Protein AF-A0A7J7H5X5-F1 (afdb_monomer_lite)

pLDDT: mean 83.33, std 13.17, range [43.38, 97.25]

Radius of gyration: 14.94 Å; chains: 1; bounding box: 34×26×36 Å

Structure (mmCIF, N/CA/C/O backbone):
data_AF-A0A7J7H5X5-F1
#
_entry.id   AF-A0A7J7H5X5-F1
#
loop_
_atom_site.group_PDB
_atom_site.id
_atom_site.type_symbol
_atom_site.label_atom_id
_atom_site.label_alt_id
_atom_site.label_comp_id
_atom_site.label_asym_id
_atom_site.label_entity_id
_atom_site.label_seq_id
_atom_site.pdbx_PDB_ins_code
_atom_site.Cartn_x
_atom_site.Cartn_y
_atom_site.Cartn_z
_atom_site.occupancy
_atom_site.B_iso_or_equiv
_atom_site.auth_seq_id
_atom_site.auth_comp_id
_atom_site.auth_asym_id
_atom_site.auth_atom_id
_atom_site.pdbx_PDB_model_num
ATOM 1 N N . MET A 1 1 ? 18.173 5.433 -1.549 1.00 74.94 1 MET A N 1
ATOM 2 C CA . MET A 1 1 ? 19.221 4.446 -1.903 1.00 74.94 1 MET A CA 1
ATOM 3 C C . MET A 1 1 ? 18.555 3.099 -2.129 1.00 74.94 1 MET A C 1
ATOM 5 O O . MET A 1 1 ? 17.597 2.847 -1.424 1.00 74.94 1 MET A O 1
ATOM 9 N N . ALA A 1 2 ? 18.963 2.286 -3.107 1.00 85.69 2 ALA A N 1
ATOM 10 C CA . ALA A 1 2 ? 18.381 0.953 -3.314 1.00 85.69 2 ALA A CA 1
ATOM 11 C C . ALA A 1 2 ? 18.819 -0.023 -2.208 1.00 85.69 2 ALA A C 1
ATOM 13 O O . ALA A 1 2 ? 19.912 0.126 -1.665 1.00 85.69 2 ALA A O 1
ATOM 14 N N . VAL A 1 3 ? 17.975 -1.006 -1.885 1.00 89.56 3 VAL A N 1
ATOM 15 C CA . VAL A 1 3 ? 18.276 -2.049 -0.878 1.00 89.56 3 VAL A CA 1
ATOM 16 C C . VAL A 1 3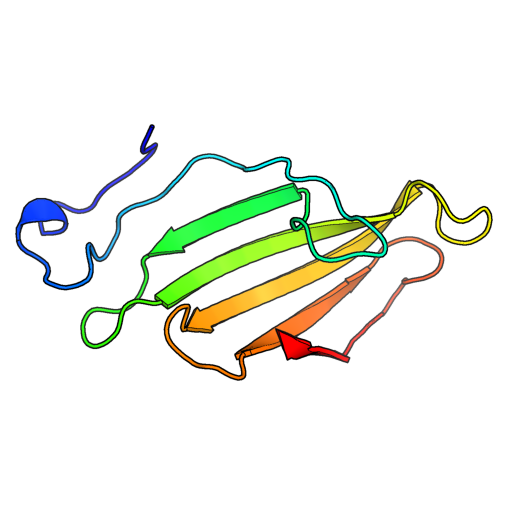 ? 18.459 -3.438 -1.487 1.00 89.56 3 VAL A C 1
ATOM 18 O O . VAL A 1 3 ? 19.043 -4.306 -0.849 1.00 89.56 3 VAL A O 1
ATOM 21 N N . ALA A 1 4 ? 17.987 -3.650 -2.718 1.00 91.44 4 ALA A N 1
ATOM 22 C CA . ALA A 1 4 ? 18.247 -4.852 -3.505 1.00 91.44 4 ALA A CA 1
ATOM 23 C C . ALA A 1 4 ? 18.077 -4.557 -5.003 1.00 91.44 4 ALA A C 1
ATOM 25 O O . ALA A 1 4 ? 17.347 -3.637 -5.381 1.00 91.44 4 ALA A O 1
ATOM 26 N N . GLN A 1 5 ? 18.744 -5.343 -5.847 1.00 93.06 5 GLN A N 1
ATOM 27 C CA . GLN A 1 5 ? 18.633 -5.283 -7.305 1.00 93.06 5 GLN A CA 1
ATOM 28 C C . GLN A 1 5 ? 18.901 -6.662 -7.921 1.00 93.06 5 GLN A C 1
ATOM 30 O O . GLN A 1 5 ? 19.602 -7.481 -7.327 1.00 93.06 5 GLN A O 1
ATOM 35 N N . ALA A 1 6 ? 18.366 -6.910 -9.114 1.00 90.75 6 ALA A N 1
ATOM 36 C CA . ALA A 1 6 ? 18.684 -8.087 -9.915 1.00 90.75 6 ALA A CA 1
ATOM 37 C C . ALA A 1 6 ? 19.923 -7.832 -10.794 1.00 90.75 6 ALA A C 1
ATOM 39 O O . ALA A 1 6 ? 20.224 -6.692 -11.146 1.00 90.75 6 ALA A O 1
ATOM 40 N N . ASN A 1 7 ? 20.601 -8.895 -11.244 1.00 94.31 7 ASN A N 1
ATOM 41 C CA . ASN A 1 7 ? 21.745 -8.766 -12.164 1.00 94.31 7 ASN A CA 1
ATOM 42 C C . ASN A 1 7 ? 21.379 -8.037 -13.467 1.00 94.31 7 ASN A C 1
ATOM 44 O O . ASN A 1 7 ? 22.199 -7.322 -14.033 1.00 94.31 7 ASN A O 1
ATOM 48 N N . SER A 1 8 ? 20.137 -8.190 -13.930 1.00 92.50 8 SER A N 1
ATOM 49 C CA . SER A 1 8 ? 19.631 -7.532 -15.135 1.00 92.50 8 SER A CA 1
ATOM 50 C C . SER A 1 8 ? 19.087 -6.122 -14.888 1.00 92.50 8 SER A C 1
ATOM 52 O O . SER A 1 8 ? 18.598 -5.507 -15.827 1.00 92.50 8 SER A O 1
ATOM 54 N N . THR A 1 9 ? 19.091 -5.604 -13.654 1.00 91.75 9 THR A N 1
ATOM 55 C CA . THR A 1 9 ? 18.434 -4.324 -13.335 1.00 91.75 9 THR A CA 1
ATOM 56 C C . THR A 1 9 ? 19.003 -3.166 -14.152 1.00 91.75 9 THR A C 1
ATOM 58 O O . THR A 1 9 ? 18.228 -2.382 -14.690 1.00 91.75 9 THR A O 1
ATOM 61 N N . ALA A 1 10 ? 20.329 -3.084 -14.297 1.00 91.88 10 ALA A N 1
ATOM 62 C CA . ALA A 1 10 ? 20.989 -1.990 -15.015 1.00 91.88 10 ALA A CA 1
ATOM 63 C C . ALA A 1 10 ? 20.748 -2.015 -16.535 1.00 91.88 10 ALA A C 1
ATOM 65 O O . ALA A 1 10 ? 20.810 -0.974 -17.181 1.00 91.88 10 ALA A O 1
ATOM 66 N N . THR A 1 11 ? 20.478 -3.191 -17.106 1.00 93.25 11 THR A N 1
ATOM 67 C CA . THR A 1 11 ? 20.228 -3.373 -18.545 1.00 93.25 11 THR A CA 1
ATOM 68 C C . THR A 1 11 ? 18.742 -3.493 -18.880 1.00 93.25 11 THR A C 1
ATOM 70 O O . THR A 1 11 ? 18.373 -3.543 -20.051 1.00 93.25 11 THR A O 1
ATOM 73 N N . SER A 1 12 ? 17.873 -3.539 -17.867 1.00 88.88 12 SER A N 1
ATOM 74 C CA . SER A 1 12 ? 16.427 -3.625 -18.041 1.00 88.88 12 SER A CA 1
ATOM 75 C C . SER A 1 12 ? 15.845 -2.246 -18.359 1.00 88.88 12 SER A C 1
ATOM 77 O O . SER A 1 12 ? 16.058 -1.322 -17.573 1.00 88.88 12 SER A O 1
ATOM 79 N N . PRO A 1 13 ? 15.005 -2.099 -19.403 1.00 87.38 13 PRO A N 1
ATOM 80 C CA . PRO A 1 13 ? 14.384 -0.813 -19.752 1.00 87.38 13 PRO A CA 1
ATOM 81 C C . PRO A 1 13 ? 13.466 -0.260 -18.648 1.00 87.38 13 PRO A C 1
ATOM 83 O O . PRO A 1 13 ? 13.172 0.928 -18.604 1.00 87.38 13 PRO A O 1
ATOM 86 N N . THR A 1 14 ? 13.017 -1.126 -17.741 1.00 87.44 14 THR A N 1
ATOM 87 C CA . THR A 1 14 ? 12.121 -0.810 -16.621 1.00 87.44 14 THR A CA 1
ATOM 88 C C . THR A 1 14 ? 12.788 -0.847 -15.245 1.00 87.44 14 THR A C 1
ATOM 90 O O . THR A 1 14 ? 12.096 -0.717 -14.236 1.00 87.44 14 THR A O 1
ATOM 93 N N . PHE A 1 15 ? 14.104 -1.083 -15.177 1.00 89.62 15 PHE A N 1
ATOM 94 C CA . PHE A 1 15 ? 14.825 -1.329 -13.919 1.00 89.62 15 PHE A CA 1
ATOM 95 C C . PHE A 1 15 ? 14.240 -2.492 -13.096 1.00 89.62 15 PHE A C 1
ATOM 97 O O . PHE A 1 15 ? 14.176 -2.443 -11.866 1.00 89.62 15 PHE A O 1
ATOM 104 N N . PHE A 1 16 ? 13.799 -3.553 -13.777 1.00 89.50 16 PHE A N 1
ATOM 105 C CA . PHE A 1 16 ? 13.216 -4.739 -13.154 1.00 89.50 16 PHE A CA 1
ATOM 106 C C . PHE A 1 16 ? 14.080 -5.265 -11.998 1.00 89.50 16 PHE A C 1
ATOM 108 O O . PHE A 1 16 ? 15.300 -5.408 -12.132 1.00 89.50 16 PHE A O 1
ATOM 115 N N . GLY A 1 17 ? 13.440 -5.576 -10.869 1.00 88.81 17 GLY A N 1
ATOM 116 C CA . GLY A 1 17 ? 14.096 -6.107 -9.673 1.00 88.81 17 GLY A CA 1
ATOM 117 C C . GLY A 1 17 ? 14.731 -5.046 -8.770 1.00 88.81 17 GLY A C 1
ATOM 118 O O . GLY A 1 17 ? 15.194 -5.391 -7.683 1.00 88.81 17 GLY A O 1
ATOM 119 N N . LEU A 1 18 ? 14.735 -3.767 -9.166 1.00 90.50 18 LEU A N 1
ATOM 120 C CA . LEU A 1 18 ? 15.194 -2.685 -8.300 1.00 90.50 18 LEU A CA 1
ATOM 121 C C . LEU A 1 18 ? 14.228 -2.500 -7.126 1.00 90.50 18 LEU A C 1
ATOM 123 O O . LEU A 1 18 ? 13.044 -2.216 -7.311 1.00 90.50 18 LEU A O 1
ATOM 127 N N . THR A 1 19 ? 14.741 -2.636 -5.908 1.00 89.19 19 THR A N 1
ATOM 128 C CA . THR A 1 19 ? 13.963 -2.526 -4.670 1.00 89.19 19 THR A CA 1
ATOM 129 C C . THR A 1 19 ? 14.429 -1.328 -3.858 1.00 89.19 19 THR A C 1
ATOM 131 O O . THR A 1 19 ? 15.624 -1.165 -3.587 1.00 89.19 19 THR A O 1
ATOM 134 N N . TYR A 1 20 ? 13.477 -0.499 -3.435 1.00 85.12 20 TYR A N 1
ATOM 135 C CA . TYR A 1 20 ? 13.730 0.667 -2.599 1.00 85.12 20 TYR A CA 1
ATOM 136 C C . TYR A 1 20 ? 13.432 0.363 -1.122 1.00 85.12 20 TYR A C 1
ATOM 138 O O . TYR A 1 20 ? 12.687 -0.572 -0.813 1.00 85.12 20 TYR A O 1
ATOM 146 N N . PRO A 1 21 ? 14.036 1.115 -0.186 1.00 81.75 21 PRO A N 1
ATOM 147 C CA . PRO A 1 21 ? 13.747 1.001 1.232 1.00 81.75 21 PRO A CA 1
ATOM 148 C C . PRO A 1 21 ? 12.288 1.350 1.503 1.00 81.75 21 PRO A C 1
ATOM 150 O O . PRO A 1 21 ? 11.599 1.949 0.674 1.00 81.75 21 PRO A O 1
ATOM 153 N N . MET A 1 22 ? 11.844 0.994 2.706 1.00 77.88 22 MET A N 1
ATOM 154 C CA . MET A 1 22 ? 10.580 1.486 3.236 1.00 77.88 22 MET A CA 1
ATOM 155 C C . MET A 1 22 ? 10.549 3.014 3.159 1.00 77.88 22 MET A C 1
ATOM 157 O O . MET A 1 22 ? 11.493 3.670 3.601 1.00 77.88 22 MET A O 1
ATOM 161 N N . LYS A 1 23 ? 9.470 3.557 2.603 1.00 77.69 23 LYS A N 1
ATOM 162 C CA . LYS A 1 23 ? 9.149 4.979 2.677 1.00 77.69 23 LYS A CA 1
ATOM 163 C C . LYS A 1 23 ? 8.157 5.234 3.798 1.00 77.69 23 LYS A C 1
ATOM 165 O O . LYS A 1 23 ? 7.338 4.369 4.109 1.00 77.69 23 LYS A O 1
ATOM 170 N N . ASP A 1 24 ? 8.275 6.414 4.386 1.00 75.31 24 ASP A N 1
ATOM 171 C CA . ASP A 1 24 ? 7.387 6.955 5.408 1.00 75.31 24 ASP A CA 1
ATOM 172 C C . ASP A 1 24 ? 6.915 8.328 4.927 1.00 75.31 24 ASP A C 1
ATOM 174 O O . ASP A 1 24 ? 7.413 9.360 5.376 1.00 75.31 24 ASP A O 1
ATOM 178 N N . ASP A 1 25 ? 6.039 8.324 3.919 1.00 81.38 25 ASP A N 1
ATOM 179 C CA . ASP A 1 25 ? 5.559 9.564 3.316 1.00 81.38 25 ASP A CA 1
ATOM 180 C C . ASP A 1 25 ? 4.230 10.007 3.998 1.00 81.38 25 ASP A C 1
ATOM 182 O O . ASP A 1 25 ? 3.415 9.165 4.402 1.00 81.38 25 ASP A O 1
ATOM 186 N N . PRO A 1 26 ? 3.988 11.320 4.178 1.00 76.25 26 PRO A N 1
ATOM 187 C CA . PRO A 1 26 ? 2.831 11.846 4.910 1.00 76.25 26 PRO A CA 1
ATOM 188 C C . PRO A 1 26 ? 1.502 11.784 4.132 1.00 76.25 26 PRO A C 1
ATOM 190 O O . PRO A 1 26 ? 1.347 12.351 3.053 1.00 76.25 26 PRO A O 1
ATOM 193 N N . LEU A 1 27 ? 0.462 11.198 4.730 1.00 74.56 27 LEU A N 1
ATOM 194 C CA . LEU A 1 27 ? -0.905 11.295 4.199 1.00 74.56 27 LEU A CA 1
ATOM 195 C C . LEU A 1 27 ? -1.505 12.666 4.543 1.00 74.56 27 LEU A C 1
ATOM 197 O O . LEU A 1 27 ? -1.792 12.910 5.710 1.00 74.56 27 LEU A O 1
ATOM 201 N N . THR A 1 28 ? -1.711 13.542 3.552 1.00 76.12 28 THR A N 1
ATOM 202 C CA . THR A 1 28 ? -2.365 14.849 3.758 1.00 76.12 28 THR A CA 1
ATOM 203 C C . THR A 1 28 ? -3.737 14.903 3.083 1.00 76.12 28 THR A C 1
ATOM 205 O O . THR A 1 28 ? -3.996 14.183 2.120 1.00 76.12 28 THR A O 1
ATOM 208 N N . GLY A 1 29 ? -4.625 15.783 3.557 1.00 66.69 29 GLY A N 1
ATOM 209 C CA . GLY A 1 29 ? -5.932 16.037 2.930 1.00 66.69 29 GLY A CA 1
ATOM 210 C C . GLY A 1 29 ? -5.873 16.777 1.581 1.00 66.69 29 GLY A C 1
ATOM 211 O O . GLY A 1 29 ? -6.918 17.125 1.034 1.00 66.69 29 GLY A O 1
ATOM 212 N N . GLY A 1 30 ? -4.673 17.049 1.056 1.00 62.28 30 GLY A N 1
ATOM 213 C CA . GLY A 1 30 ? -4.424 17.784 -0.182 1.00 62.28 30 GLY A CA 1
ATOM 214 C C . GLY A 1 30 ? -3.372 17.107 -1.078 1.00 62.28 30 GLY A C 1
ATOM 215 O O . GLY A 1 30 ? -3.042 15.944 -0.870 1.00 62.28 30 GLY A O 1
ATOM 216 N N . PRO A 1 31 ? -2.836 17.802 -2.099 1.00 52.19 31 PRO A N 1
ATOM 217 C CA . PRO A 1 31 ? -2.034 17.206 -3.182 1.00 52.19 31 PRO A CA 1
ATOM 218 C C . PRO A 1 31 ? -0.646 16.598 -2.835 1.00 52.19 31 PRO A C 1
ATOM 220 O O . PRO A 1 31 ? 0.202 16.511 -3.721 1.00 52.19 31 PRO A O 1
ATOM 223 N N . SER A 1 32 ? -0.365 16.154 -1.603 1.00 43.38 32 SER A N 1
ATOM 224 C CA . SER A 1 32 ? 0.898 15.469 -1.233 1.00 43.38 32 SER A CA 1
ATOM 225 C C . SER A 1 32 ? 0.723 14.468 -0.064 1.00 43.38 32 SER A C 1
ATOM 227 O O . SER A 1 32 ? -0.239 14.569 0.682 1.00 43.38 32 SER A O 1
ATOM 229 N N . GLN A 1 33 ? 1.596 13.495 0.227 1.00 49.22 33 GLN A N 1
ATOM 230 C CA . GLN A 1 33 ? 2.168 12.446 -0.626 1.00 49.22 33 GLN A CA 1
ATOM 231 C C . GLN A 1 33 ? 2.340 11.170 0.236 1.00 49.22 33 GLN A C 1
ATOM 233 O O . GLN A 1 33 ? 2.918 11.202 1.307 1.00 49.22 33 GLN A O 1
ATOM 238 N N . SER A 1 34 ? 1.806 10.051 -0.246 1.00 51.53 34 SER A N 1
ATOM 239 C CA . SER A 1 34 ? 1.311 8.841 0.445 1.00 51.53 34 SER A CA 1
ATOM 240 C C . SER A 1 34 ? 2.235 7.925 1.287 1.00 51.53 34 SER A C 1
ATOM 242 O O . SER A 1 34 ? 3.058 7.213 0.726 1.00 51.53 34 SER A O 1
ATOM 244 N N . SER A 1 35 ? 1.853 7.715 2.555 1.00 51.41 35 SER A N 1
ATOM 245 C CA . SER A 1 35 ? 1.912 6.501 3.417 1.00 51.41 35 SER A CA 1
ATOM 246 C C . SER A 1 35 ? 3.219 5.727 3.696 1.00 51.41 35 SER A C 1
ATOM 248 O O . SER A 1 35 ? 4.179 5.715 2.933 1.00 51.41 35 SER A O 1
ATOM 250 N N . LYS A 1 36 ? 3.193 4.957 4.798 1.00 54.41 36 LYS A N 1
ATOM 251 C CA . LYS A 1 36 ? 4.252 4.027 5.226 1.00 54.41 36 LYS A CA 1
ATOM 252 C C . LYS A 1 36 ? 4.226 2.730 4.413 1.00 54.41 36 LYS A C 1
ATOM 254 O O . LYS A 1 36 ? 3.279 1.952 4.529 1.00 54.41 36 LYS A O 1
ATOM 259 N N . GLY A 1 37 ? 5.269 2.418 3.644 1.00 54.94 37 GLY A N 1
ATOM 260 C CA . GLY A 1 37 ? 5.264 1.213 2.805 1.00 54.94 37 GLY A CA 1
ATOM 261 C C . GLY A 1 37 ? 6.587 0.802 2.170 1.00 54.94 37 GLY A C 1
ATOM 262 O O . GLY A 1 37 ? 7.512 1.596 2.041 1.00 54.94 37 GLY A O 1
ATOM 263 N N . LYS A 1 38 ? 6.674 -0.464 1.743 1.00 53.34 38 LYS A N 1
ATOM 264 C CA . LYS A 1 38 ? 7.740 -0.984 0.869 1.00 53.34 38 LYS A CA 1
ATOM 265 C C . LYS A 1 38 ? 7.263 -0.954 -0.580 1.00 53.34 38 LYS A C 1
ATOM 267 O O . LYS A 1 38 ? 6.129 -1.349 -0.857 1.00 53.34 38 LYS A O 1
ATOM 272 N N . PHE A 1 39 ? 8.140 -0.572 -1.507 1.00 56.38 39 PHE A N 1
ATOM 273 C CA . PHE A 1 39 ? 7.880 -0.739 -2.935 1.00 56.38 39 PHE A CA 1
ATOM 274 C C . PHE A 1 39 ? 9.143 -1.156 -3.706 1.00 56.38 39 PHE A C 1
ATOM 276 O O . PHE A 1 39 ? 10.269 -0.813 -3.338 1.00 56.38 39 PHE A O 1
ATOM 283 N N . GLY A 1 40 ? 8.951 -1.909 -4.787 1.00 55.53 40 GLY A N 1
ATOM 284 C CA . GLY A 1 40 ? 10.011 -2.338 -5.708 1.00 55.53 40 GLY A CA 1
ATOM 285 C C . GLY A 1 40 ? 9.481 -2.458 -7.135 1.00 55.53 40 GLY A C 1
ATOM 286 O O . GLY A 1 40 ? 8.277 -2.585 -7.321 1.00 55.53 40 GLY A O 1
ATOM 287 N N . LEU A 1 41 ? 10.339 -2.390 -8.151 1.00 62.97 41 LEU A N 1
ATOM 288 C CA . LEU A 1 41 ? 9.944 -2.426 -9.565 1.00 62.97 41 LEU A CA 1
ATOM 289 C C . LEU A 1 41 ? 9.820 -3.868 -10.073 1.00 62.97 41 LEU A C 1
ATOM 291 O O . LEU A 1 41 ? 10.763 -4.652 -9.947 1.00 62.97 41 LEU A O 1
ATOM 295 N N . THR A 1 42 ? 8.664 -4.230 -10.643 1.00 64.12 42 THR A N 1
ATOM 296 C CA . THR A 1 42 ? 8.302 -5.649 -10.856 1.00 64.12 42 THR A CA 1
ATOM 297 C C . THR A 1 42 ? 7.913 -6.060 -12.271 1.00 64.12 42 THR A C 1
ATOM 299 O O . THR A 1 42 ? 7.690 -7.246 -12.489 1.00 64.12 42 THR A O 1
ATOM 302 N N . PHE A 1 43 ? 7.903 -5.164 -13.261 1.00 68.62 43 PHE A N 1
ATOM 303 C CA . PHE A 1 43 ? 7.561 -5.539 -14.642 1.00 68.62 43 PHE A CA 1
ATOM 304 C C . PHE A 1 43 ? 8.679 -5.230 -15.633 1.00 68.62 43 PHE A C 1
ATOM 306 O O . PHE A 1 43 ? 9.408 -4.255 -15.480 1.00 68.62 43 PHE A O 1
ATOM 313 N N . LYS A 1 44 ? 8.831 -6.097 -16.644 1.00 59.62 44 LYS A N 1
ATOM 314 C CA . LYS A 1 44 ? 9.842 -5.979 -17.712 1.00 59.62 44 LYS A CA 1
ATOM 315 C C . LYS A 1 44 ? 9.348 -5.198 -18.935 1.00 59.62 44 LYS A C 1
ATOM 317 O O . LYS A 1 44 ? 10.166 -4.649 -19.659 1.00 59.62 44 LYS A O 1
ATOM 322 N N . GLU A 1 45 ? 8.033 -5.144 -19.144 1.00 71.19 45 GLU A N 1
ATOM 323 C CA . GLU A 1 45 ? 7.408 -4.525 -20.326 1.00 71.19 45 GLU A CA 1
ATOM 324 C C . GLU A 1 45 ? 6.933 -3.089 -20.071 1.00 71.19 45 GLU A C 1
ATOM 326 O O . GLU A 1 45 ? 6.979 -2.251 -20.965 1.00 71.19 45 GLU A O 1
ATOM 331 N N . GLN A 1 46 ? 6.495 -2.788 -18.846 1.00 78.94 46 GLN A N 1
ATOM 332 C CA . GLN A 1 46 ? 6.061 -1.455 -18.422 1.00 78.94 46 GLN A CA 1
ATOM 333 C C . GLN A 1 46 ? 6.640 -1.142 -17.044 1.00 78.94 46 GLN A C 1
ATOM 335 O O . GLN A 1 46 ? 6.843 -2.041 -16.228 1.00 78.94 46 GLN A O 1
ATOM 340 N N . VAL A 1 47 ? 6.904 0.135 -16.769 1.00 83.25 47 VAL A N 1
ATOM 341 C CA . VAL A 1 47 ? 7.371 0.563 -15.447 1.00 83.25 47 VAL A CA 1
ATOM 342 C C . VAL A 1 47 ? 6.214 0.454 -14.458 1.00 83.25 47 VAL A C 1
ATOM 344 O O . VAL A 1 47 ? 5.275 1.251 -14.487 1.00 83.25 47 VAL A O 1
ATOM 347 N N . SER A 1 48 ? 6.293 -0.526 -13.564 1.00 86.31 48 SER A N 1
ATOM 348 C CA . SER A 1 48 ? 5.344 -0.690 -12.469 1.00 86.31 48 SER A CA 1
ATOM 349 C C . SER A 1 48 ? 6.041 -1.116 -11.183 1.00 86.31 48 SER A C 1
ATOM 351 O O . SER A 1 48 ? 7.101 -1.751 -11.186 1.00 86.31 48 SER A O 1
ATOM 353 N N . GLN A 1 49 ? 5.428 -0.741 -10.067 1.00 87.00 49 GLN A N 1
ATOM 354 C CA . GLN A 1 49 ? 5.925 -0.986 -8.724 1.00 87.00 49 GLN A CA 1
ATOM 355 C C . GLN A 1 49 ? 5.032 -2.001 -8.018 1.00 87.00 49 GLN A C 1
ATOM 357 O O . GLN A 1 49 ? 3.834 -1.790 -7.906 1.00 87.00 49 GLN A O 1
ATOM 362 N N . PHE A 1 50 ? 5.594 -3.073 -7.477 1.00 89.19 50 PHE A N 1
ATOM 363 C CA . PHE A 1 50 ? 4.903 -3.829 -6.441 1.00 89.19 50 PHE A CA 1
ATOM 364 C C . PHE A 1 50 ? 4.885 -2.991 -5.166 1.00 89.19 50 PHE A C 1
ATOM 366 O O . PHE A 1 50 ? 5.940 -2.554 -4.701 1.00 89.19 50 PHE A O 1
ATOM 373 N N . MET A 1 51 ? 3.696 -2.766 -4.622 1.00 87.44 51 MET A N 1
ATOM 374 C CA . MET A 1 51 ? 3.468 -2.018 -3.395 1.00 87.44 51 MET A CA 1
ATOM 375 C C . MET A 1 51 ? 2.927 -2.948 -2.318 1.00 87.44 51 MET A C 1
ATOM 377 O O . MET A 1 51 ? 1.938 -3.646 -2.533 1.00 87.44 51 MET A O 1
ATOM 381 N N . ALA A 1 52 ? 3.558 -2.905 -1.148 1.00 90.31 52 ALA A N 1
ATOM 382 C CA . ALA A 1 52 ? 3.053 -3.483 0.089 1.00 90.31 52 ALA A CA 1
ATOM 383 C C . ALA A 1 52 ? 3.171 -2.409 1.178 1.00 90.31 52 ALA A C 1
ATOM 385 O O . ALA A 1 52 ? 4.271 -2.120 1.666 1.00 90.31 52 ALA A O 1
ATOM 386 N N . MET A 1 53 ? 2.052 -1.764 1.505 1.00 89.38 53 MET A N 1
ATOM 387 C CA . MET A 1 53 ? 2.034 -0.561 2.342 1.00 89.38 53 MET A CA 1
ATOM 388 C C . MET A 1 53 ? 0.858 -0.525 3.314 1.00 89.38 53 MET A C 1
ATOM 390 O O . MET A 1 53 ? -0.170 -1.159 3.085 1.00 89.38 53 MET A O 1
ATOM 394 N N . ASN A 1 54 ? 1.015 0.256 4.380 1.00 91.00 54 ASN A N 1
ATOM 395 C CA . ASN A 1 54 ? -0.034 0.565 5.339 1.00 91.00 54 ASN A CA 1
ATOM 396 C C . ASN A 1 54 ? -0.372 2.060 5.271 1.00 91.00 54 ASN A C 1
ATOM 398 O O . ASN A 1 54 ? 0.489 2.914 5.494 1.00 91.00 54 ASN A O 1
ATOM 402 N N . LEU A 1 55 ? -1.642 2.377 5.029 1.00 90.38 55 LEU A N 1
ATOM 403 C CA . LEU A 1 55 ? -2.172 3.731 5.178 1.00 90.38 55 LEU A CA 1
ATOM 404 C C . LEU A 1 55 ? -2.528 3.935 6.651 1.00 90.38 55 LEU A C 1
ATOM 406 O O . LEU A 1 55 ? -3.546 3.414 7.099 1.00 90.38 55 LEU A O 1
ATOM 410 N N . VAL A 1 56 ? -1.673 4.619 7.413 1.00 89.25 56 VAL A N 1
ATOM 411 C CA . VAL A 1 56 ? -1.875 4.858 8.852 1.00 89.25 56 VAL A CA 1
ATOM 412 C C . VAL A 1 56 ? -2.524 6.222 9.052 1.00 89.25 56 VAL A C 1
ATOM 414 O O . VAL A 1 56 ? -1.964 7.232 8.637 1.00 89.25 56 VAL A O 1
ATOM 417 N N . PHE A 1 57 ? -3.682 6.252 9.704 1.00 87.56 57 PHE A N 1
ATOM 418 C CA . PHE A 1 57 ? -4.428 7.481 9.960 1.00 87.56 57 PHE A CA 1
ATOM 419 C C . PHE A 1 57 ? -4.051 8.056 11.328 1.00 87.56 57 PHE A C 1
ATOM 421 O O . PHE A 1 57 ? -3.997 7.322 12.314 1.00 87.56 57 PHE A O 1
ATOM 428 N N . THR A 1 58 ? -3.797 9.366 11.395 1.00 84.19 58 THR A N 1
ATOM 429 C CA . THR A 1 58 ? -3.304 10.034 12.618 1.00 84.19 58 THR A CA 1
ATOM 430 C C . THR A 1 58 ? -4.080 11.286 13.023 1.00 84.19 58 THR A C 1
ATOM 432 O O . THR A 1 58 ? -3.997 11.688 14.178 1.00 84.19 58 THR A O 1
ATOM 435 N N . GLU A 1 59 ? -4.828 11.910 12.110 1.00 75.88 59 GLU A N 1
ATOM 436 C CA . GLU A 1 59 ? -5.462 13.216 12.363 1.00 75.88 59 GLU A CA 1
ATOM 437 C C . GLU A 1 59 ? -6.909 13.098 12.863 1.00 75.88 59 GLU A C 1
ATOM 439 O O . GLU A 1 59 ? -7.309 13.775 13.808 1.00 75.88 59 GLU A O 1
ATOM 444 N N . GLU A 1 60 ? -7.696 12.196 12.279 1.00 74.44 60 GLU A N 1
ATOM 445 C CA . GLU A 1 60 ? -9.114 12.054 12.608 1.00 74.44 60 GLU A CA 1
ATOM 446 C C . GLU A 1 60 ? -9.329 11.256 13.894 1.00 74.44 60 GLU A C 1
ATOM 448 O O . GLU A 1 60 ? -8.902 10.105 13.994 1.00 74.44 60 GLU A O 1
ATOM 453 N N . LYS A 1 61 ? -10.072 11.814 14.861 1.00 81.88 61 LYS A N 1
ATOM 454 C CA . LYS A 1 61 ? -10.289 11.206 16.192 1.00 81.88 61 LYS A CA 1
ATOM 455 C C . LYS A 1 61 ? -10.780 9.755 16.124 1.00 81.88 61 LYS A C 1
ATOM 457 O O . LYS A 1 61 ? -10.410 8.948 16.970 1.00 81.88 61 LYS A O 1
ATOM 462 N N . TYR A 1 62 ? -11.619 9.433 15.141 1.00 83.69 62 TYR A N 1
ATOM 463 C CA . TYR A 1 62 ? -12.187 8.093 14.984 1.00 83.69 62 TYR A CA 1
ATOM 464 C C . TYR A 1 62 ? -11.224 7.097 14.314 1.00 83.69 62 TYR A C 1
ATOM 466 O O . TYR A 1 62 ? -11.279 5.898 14.586 1.00 83.69 62 TYR A O 1
ATOM 474 N N . TYR A 1 63 ? -10.320 7.578 13.458 1.00 82.88 63 TYR A N 1
ATOM 475 C CA . TYR A 1 63 ? -9.406 6.736 12.680 1.00 82.88 63 TYR A CA 1
ATOM 476 C C . TYR A 1 63 ? -7.975 6.727 13.223 1.00 82.88 63 TYR A C 1
ATOM 478 O O . TYR A 1 63 ? -7.183 5.889 12.800 1.00 82.88 63 TYR A O 1
ATOM 486 N N . ASN A 1 64 ? -7.648 7.612 14.164 1.00 86.56 64 ASN A N 1
ATOM 487 C CA . ASN A 1 64 ? -6.308 7.761 14.716 1.00 86.56 64 ASN A CA 1
ATOM 488 C C . ASN A 1 64 ? -5.764 6.431 15.269 1.00 86.56 64 ASN A C 1
ATOM 490 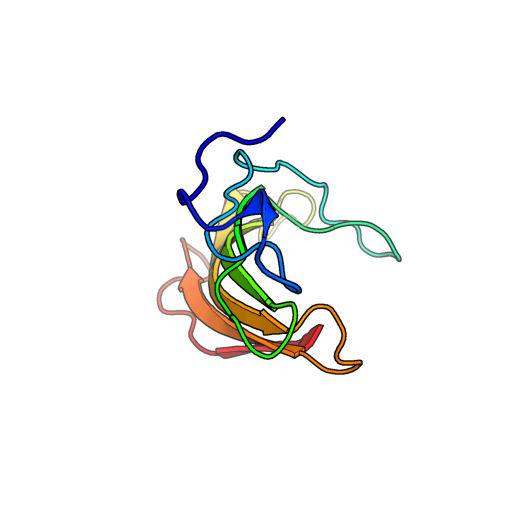O O . ASN A 1 64 ? -6.407 5.765 16.082 1.00 86.56 64 ASN A O 1
ATOM 494 N N . GLY A 1 65 ? -4.574 6.052 14.805 1.00 85.12 65 GLY A N 1
ATOM 495 C CA . GLY A 1 65 ? -3.876 4.823 15.176 1.00 85.12 65 GLY A CA 1
ATOM 496 C C . GLY A 1 65 ? -4.307 3.592 14.378 1.00 85.12 65 GLY A C 1
ATOM 497 O O . GLY A 1 65 ? -3.694 2.531 14.513 1.00 85.12 65 GLY A O 1
ATOM 498 N N . ASN A 1 66 ? -5.321 3.715 13.521 1.00 89.94 66 ASN A N 1
ATOM 499 C CA . ASN A 1 66 ? -5.814 2.622 12.692 1.00 89.94 66 ASN A CA 1
ATOM 500 C C . ASN A 1 66 ? -5.182 2.673 11.297 1.00 89.94 66 ASN A C 1
ATOM 502 O O . ASN A 1 66 ? -4.711 3.719 10.844 1.00 89.94 66 ASN A O 1
ATOM 506 N N . ALA A 1 67 ? -5.163 1.531 10.610 1.00 92.00 67 ALA A N 1
ATOM 507 C CA . ALA A 1 67 ? -4.521 1.418 9.310 1.00 92.00 67 ALA A CA 1
ATOM 508 C C . ALA A 1 67 ? -5.295 0.544 8.322 1.00 92.00 67 ALA A C 1
ATOM 510 O O . ALA A 1 67 ? -5.952 -0.421 8.718 1.00 92.00 67 ALA A O 1
ATOM 511 N N . LEU A 1 68 ? -5.146 0.858 7.035 1.00 94.00 68 LEU A N 1
ATOM 512 C CA . LEU A 1 68 ? -5.525 -0.006 5.914 1.00 94.00 68 LEU A CA 1
ATOM 513 C C . LEU A 1 68 ? -4.275 -0.636 5.302 1.00 94.00 68 LEU A C 1
ATOM 515 O O . LEU A 1 68 ? -3.293 0.063 5.055 1.00 94.00 68 LEU A O 1
ATOM 519 N N . ALA A 1 69 ? -4.327 -1.937 5.028 1.00 94.62 69 ALA A N 1
ATOM 520 C CA . ALA A 1 69 ? -3.263 -2.665 4.349 1.00 94.62 69 ALA A CA 1
ATOM 521 C C . ALA A 1 69 ? -3.538 -2.709 2.843 1.00 94.62 69 ALA A C 1
ATOM 523 O O . ALA A 1 69 ? -4.595 -3.178 2.411 1.00 94.62 69 ALA A O 1
ATOM 524 N N . VAL A 1 70 ? -2.571 -2.250 2.052 1.00 93.56 70 VAL A N 1
ATOM 525 C CA . VAL A 1 70 ? -2.640 -2.201 0.591 1.00 93.56 70 VAL A CA 1
ATOM 526 C C . VAL A 1 70 ? -1.560 -3.096 -0.004 1.00 93.56 70 VAL A C 1
ATOM 528 O O . VAL A 1 70 ? -0.387 -3.009 0.369 1.00 93.56 70 VAL A O 1
ATOM 531 N N . LEU A 1 71 ? -1.963 -3.941 -0.949 1.00 92.56 71 LEU A N 1
ATOM 532 C CA . LEU A 1 71 ? -1.083 -4.844 -1.680 1.00 92.56 71 LEU A CA 1
ATOM 533 C C . LEU A 1 71 ? -1.458 -4.821 -3.160 1.00 92.56 71 LEU A C 1
ATOM 535 O O . LEU A 1 71 ? -2.620 -5.030 -3.504 1.00 92.56 71 LEU A O 1
ATOM 539 N N . GLY A 1 72 ? -0.491 -4.600 -4.046 1.00 90.50 72 GLY A N 1
ATOM 540 C CA . GLY A 1 72 ? -0.771 -4.664 -5.478 1.00 90.50 72 GLY A CA 1
ATOM 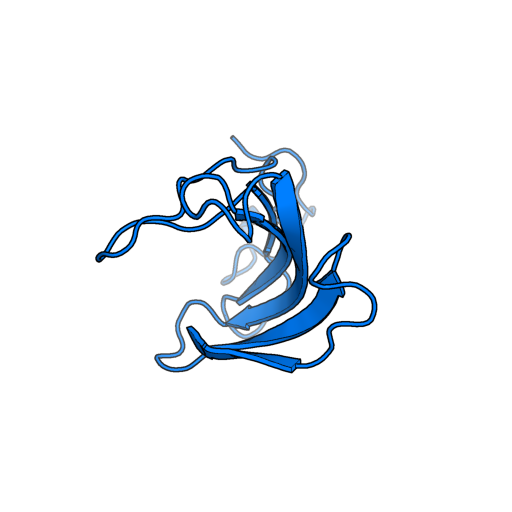541 C C . GLY A 1 72 ? 0.369 -4.221 -6.377 1.00 90.50 72 GLY A C 1
ATOM 542 O O . GLY A 1 72 ? 1.454 -3.860 -5.922 1.00 90.50 72 GLY A O 1
ATOM 543 N N . ILE A 1 73 ? 0.098 -4.252 -7.679 1.00 89.56 73 ILE A N 1
ATOM 544 C CA . ILE A 1 73 ? 0.975 -3.714 -8.714 1.00 89.56 73 ILE A CA 1
ATOM 545 C C . ILE A 1 73 ? 0.477 -2.316 -9.065 1.00 89.56 73 ILE A C 1
ATOM 547 O O . ILE A 1 73 ? -0.658 -2.139 -9.484 1.00 89.56 73 ILE A O 1
ATOM 551 N N . ASN A 1 74 ? 1.346 -1.331 -8.905 1.00 88.62 74 ASN A N 1
ATOM 552 C CA . ASN A 1 74 ? 1.125 0.068 -9.212 1.00 88.62 74 ASN A CA 1
ATOM 553 C C . ASN A 1 74 ? 1.782 0.400 -10.562 1.00 88.62 74 ASN A C 1
ATOM 555 O O .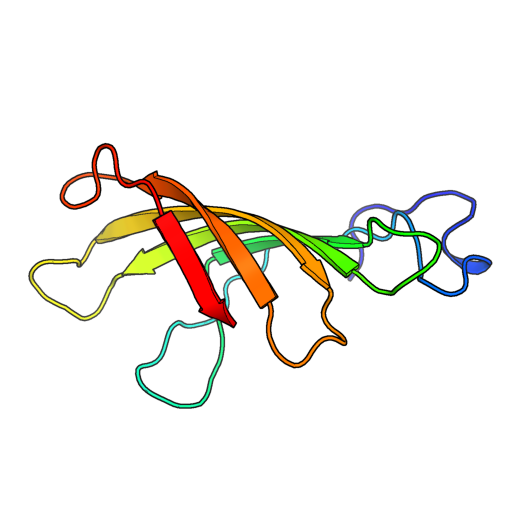 ASN A 1 74 ? 2.997 0.628 -10.603 1.00 88.62 74 ASN A O 1
ATOM 559 N N . PRO A 1 75 ? 1.033 0.415 -11.679 1.00 89.69 75 PRO A N 1
ATOM 560 C CA . PRO A 1 75 ? 1.552 0.864 -12.964 1.00 89.69 75 PRO A CA 1
ATOM 561 C C . PRO A 1 75 ? 1.695 2.389 -12.941 1.00 89.69 75 PRO A C 1
ATOM 563 O O . PRO A 1 75 ? 0.806 3.126 -13.356 1.00 89.69 75 PRO A O 1
ATOM 566 N N . THR A 1 76 ? 2.826 2.874 -12.428 1.00 83.81 76 THR A N 1
ATOM 567 C CA . THR A 1 76 ? 3.068 4.290 -12.096 1.00 83.81 76 THR A CA 1
ATOM 568 C C . THR A 1 76 ? 2.910 5.271 -13.256 1.00 83.81 76 THR A C 1
ATOM 570 O O . THR A 1 76 ? 2.766 6.462 -13.007 1.00 83.81 76 THR A O 1
ATOM 573 N N . LEU A 1 77 ? 2.944 4.795 -14.502 1.00 86.38 77 LEU A N 1
ATOM 574 C CA . LEU A 1 77 ? 2.761 5.622 -15.698 1.00 86.38 77 LEU A CA 1
ATOM 575 C C . LEU A 1 77 ? 1.298 5.716 -16.168 1.00 86.38 77 LEU A C 1
ATOM 577 O O . LEU A 1 77 ? 1.010 6.468 -17.095 1.00 86.38 77 LEU A O 1
ATOM 581 N N . GLN A 1 78 ? 0.377 4.957 -15.569 1.00 89.06 78 GLN A N 1
ATOM 582 C CA . GLN A 1 78 ? -1.039 4.995 -15.932 1.00 89.06 78 GLN A CA 1
ATOM 583 C C . GLN A 1 78 ? -1.781 6.095 -15.153 1.00 89.06 78 GLN A C 1
ATOM 585 O O . GLN A 1 78 ? -1.513 6.287 -13.968 1.00 89.06 78 GLN A O 1
ATOM 590 N N . PRO A 1 79 ? -2.745 6.794 -15.785 1.00 87.38 79 PRO A N 1
ATOM 591 C CA . PRO A 1 79 ? -3.478 7.897 -15.155 1.00 87.38 79 PRO A CA 1
ATOM 592 C C . PRO A 1 79 ? -4.531 7.444 -14.135 1.00 87.38 79 PRO A C 1
ATOM 594 O O . PRO A 1 79 ? -5.035 8.267 -13.379 1.00 87.38 79 PRO A O 1
ATOM 597 N N . LYS A 1 80 ? -4.912 6.163 -14.154 1.00 87.88 80 LYS A N 1
ATOM 598 C CA . LYS A 1 80 ? -5.823 5.547 -13.188 1.00 87.88 80 LYS A CA 1
ATOM 599 C C . LYS A 1 80 ? -5.221 4.231 -12.749 1.00 87.88 80 LYS A C 1
ATOM 601 O O . LYS A 1 80 ? -4.906 3.394 -13.595 1.00 87.88 80 LYS A O 1
ATOM 606 N N . ARG A 1 81 ? -5.046 4.064 -11.447 1.00 90.38 81 ARG A N 1
ATOM 607 C CA . ARG A 1 81 ? -4.346 2.922 -10.866 1.00 90.38 81 ARG A CA 1
ATOM 608 C C . ARG A 1 81 ? -5.192 2.379 -9.736 1.00 90.38 81 ARG A C 1
ATOM 610 O O . ARG A 1 81 ? -5.623 3.125 -8.866 1.00 90.38 81 ARG A O 1
ATOM 617 N N . GLU A 1 82 ? -5.435 1.081 -9.765 1.00 91.81 82 GLU A N 1
ATOM 618 C CA . GLU A 1 82 ? -6.229 0.404 -8.751 1.00 91.81 82 GLU A CA 1
ATOM 619 C C . GLU A 1 82 ? -5.313 -0.469 -7.896 1.00 91.81 82 GLU A C 1
ATOM 621 O O . GLU A 1 82 ? -4.588 -1.317 -8.417 1.00 91.81 82 GLU A O 1
ATOM 626 N N . LEU A 1 83 ? -5.327 -0.249 -6.582 1.00 92.69 83 LEU A N 1
ATOM 627 C CA . LEU A 1 83 ? -4.604 -1.074 -5.618 1.00 92.69 83 LEU A CA 1
ATOM 628 C C . LEU A 1 83 ? -5.574 -1.738 -4.649 1.00 92.69 83 LEU A C 1
ATOM 630 O O . LEU A 1 83 ? -6.528 -1.122 -4.178 1.00 92.69 83 LEU A O 1
ATOM 634 N N . THR A 1 84 ? -5.314 -2.999 -4.316 1.00 95.94 84 THR A N 1
ATOM 635 C CA . THR A 1 84 ? -6.211 -3.782 -3.470 1.00 95.94 84 THR A CA 1
ATOM 636 C C . THR A 1 84 ? -6.004 -3.452 -1.995 1.00 95.94 84 THR A C 1
ATOM 638 O O . THR A 1 84 ? -4.891 -3.545 -1.474 1.00 95.94 84 THR A O 1
ATOM 641 N N . ILE A 1 85 ? -7.096 -3.133 -1.301 1.00 96.44 85 ILE A N 1
ATOM 642 C CA . ILE A 1 85 ? -7.157 -3.125 0.162 1.00 96.44 85 ILE A CA 1
ATOM 643 C C . ILE A 1 85 ? -7.395 -4.567 0.607 1.00 96.44 85 ILE A C 1
ATOM 645 O O . ILE A 1 85 ? -8.464 -5.134 0.371 1.00 96.44 85 ILE A O 1
ATOM 649 N N . VAL A 1 86 ? -6.386 -5.158 1.242 1.00 97.25 86 VAL A N 1
ATOM 650 C CA . VAL A 1 86 ? -6.386 -6.572 1.657 1.00 97.25 86 VAL A CA 1
ATOM 651 C C . VAL A 1 86 ? -6.729 -6.768 3.135 1.00 97.25 86 VAL A C 1
ATOM 653 O O . VAL A 1 86 ? -6.891 -7.901 3.585 1.00 97.25 86 VAL A O 1
ATOM 656 N N . GLY A 1 87 ? -6.842 -5.681 3.900 1.00 97.06 87 GLY A N 1
ATOM 657 C CA . GLY A 1 87 ? -7.186 -5.729 5.316 1.00 97.06 87 GLY A CA 1
ATOM 658 C C . GLY A 1 87 ? -7.081 -4.373 6.003 1.00 97.06 87 GLY A C 1
ATOM 659 O O . GLY A 1 87 ? -6.800 -3.349 5.381 1.00 97.06 87 GLY A O 1
ATOM 660 N N . GLY A 1 88 ? -7.257 -4.387 7.320 1.00 96.06 88 GLY A N 1
ATOM 661 C CA . GLY A 1 88 ? -7.073 -3.220 8.169 1.00 96.06 88 GLY A CA 1
ATOM 662 C C . GLY A 1 88 ? -7.114 -3.571 9.652 1.00 96.06 88 GLY A C 1
ATOM 663 O O . GLY A 1 88 ? -7.420 -4.704 10.037 1.00 96.06 88 GLY A O 1
ATOM 664 N N . THR A 1 89 ? -6.776 -2.598 10.492 1.00 95.12 89 THR A N 1
ATOM 665 C CA . THR A 1 89 ? -6.751 -2.741 11.953 1.00 95.12 89 THR A CA 1
ATOM 666 C C . THR A 1 89 ? -7.955 -2.058 12.601 1.00 95.12 89 THR A C 1
ATOM 668 O O . THR A 1 89 ? -8.481 -1.078 12.080 1.00 95.12 89 THR A O 1
ATOM 671 N N . SER A 1 90 ? -8.379 -2.558 13.769 1.00 94.06 90 SER A N 1
ATOM 672 C CA . SER A 1 90 ? -9.387 -1.919 14.635 1.00 94.06 90 SER A CA 1
ATOM 673 C C . SER A 1 90 ? -10.680 -1.525 13.895 1.00 94.06 90 SER A C 1
ATOM 675 O O . SER A 1 90 ? -11.420 -2.418 13.489 1.00 94.06 90 SER A O 1
ATOM 677 N N . VAL A 1 91 ? -10.954 -0.232 13.682 1.00 94.62 91 VAL A N 1
ATOM 678 C CA . VAL A 1 91 ? -12.144 0.257 12.958 1.00 94.62 91 VAL A CA 1
ATOM 679 C C . VAL A 1 91 ? -12.198 -0.217 11.501 1.00 94.62 91 VAL A C 1
ATOM 681 O O . VAL A 1 91 ? -13.277 -0.324 10.935 1.00 94.62 91 VAL A O 1
ATOM 684 N N . PHE A 1 92 ? -11.050 -0.570 10.916 1.00 95.25 92 PHE A N 1
ATOM 685 C CA . PHE A 1 92 ? -10.932 -1.165 9.584 1.00 95.25 92 PHE A CA 1
ATOM 686 C C . PHE A 1 92 ? -10.774 -2.693 9.621 1.00 95.25 92 PHE A C 1
ATOM 688 O O . PHE A 1 92 ? -10.313 -3.301 8.652 1.00 95.25 92 PHE A O 1
ATOM 695 N N . LYS A 1 93 ? -11.108 -3.352 10.737 1.00 95.25 93 LYS A N 1
ATOM 696 C CA . LYS A 1 93 ? -11.037 -4.814 10.833 1.00 95.25 93 LYS A CA 1
ATOM 697 C C . LYS A 1 93 ? -11.893 -5.442 9.730 1.00 95.25 93 LYS A C 1
ATOM 699 O O . LYS A 1 93 ? -13.049 -5.078 9.549 1.00 95.25 93 LYS A O 1
ATOM 704 N N . MET A 1 94 ? -11.315 -6.412 9.021 1.00 95.94 94 MET A N 1
ATOM 705 C CA . MET A 1 94 ? -11.918 -7.081 7.857 1.00 95.94 94 MET A CA 1
ATOM 706 C C . MET A 1 94 ? -12.155 -6.186 6.628 1.00 95.94 94 MET A C 1
ATOM 708 O O . MET A 1 94 ? -12.849 -6.624 5.711 1.00 95.94 94 MET A O 1
ATOM 712 N N . ALA A 1 95 ? -11.584 -4.976 6.565 1.00 96.81 95 ALA A N 1
ATOM 713 C CA . ALA A 1 95 ? -11.715 -4.117 5.391 1.00 96.81 95 ALA A CA 1
ATOM 714 C C . ALA A 1 95 ? -11.223 -4.827 4.119 1.00 96.81 95 ALA A C 1
ATOM 716 O O . ALA A 1 95 ? -10.145 -5.422 4.093 1.00 96.81 95 ALA A O 1
ATOM 717 N N . ARG A 1 96 ? -12.029 -4.748 3.060 1.00 97.25 96 ARG A N 1
ATOM 718 C CA . ARG A 1 96 ? -11.707 -5.196 1.703 1.00 97.25 96 ARG A CA 1
ATOM 719 C C . ARG A 1 96 ? -12.228 -4.154 0.733 1.00 97.25 96 ARG A C 1
ATOM 721 O O . ARG A 1 96 ? -13.314 -3.618 0.942 1.00 97.25 96 ARG A O 1
ATOM 728 N N . GLY A 1 97 ? -11.474 -3.878 -0.317 1.00 96.12 97 GLY A N 1
ATOM 729 C CA . GLY A 1 97 ? -11.867 -2.877 -1.297 1.00 96.12 97 GLY A CA 1
ATOM 730 C C . GLY A 1 97 ? -10.722 -2.492 -2.212 1.00 96.12 97 GLY A C 1
ATOM 731 O O . GLY A 1 97 ? -9.744 -3.228 -2.350 1.00 96.12 97 GLY A O 1
ATOM 732 N N . VAL A 1 98 ? -10.854 -1.319 -2.818 1.00 94.19 98 VAL A N 1
ATOM 733 C CA . VAL A 1 98 ? -9.907 -0.793 -3.798 1.00 94.19 98 VAL A CA 1
ATOM 734 C C . VAL A 1 98 ? -9.556 0.654 -3.469 1.00 94.19 98 VAL A C 1
ATOM 736 O O . VAL A 1 98 ? -10.415 1.429 -3.048 1.00 94.19 98 VAL A O 1
ATOM 739 N N . ALA A 1 99 ? -8.289 1.010 -3.650 1.00 90.50 99 ALA A N 1
ATOM 740 C CA . ALA A 1 99 ? -7.804 2.381 -3.637 1.00 90.50 99 ALA A CA 1
ATOM 741 C C . ALA A 1 99 ? -7.541 2.816 -5.081 1.00 90.50 99 ALA A C 1
ATOM 743 O O . ALA A 1 99 ? -6.836 2.119 -5.813 1.00 90.50 99 ALA A O 1
ATOM 744 N N . L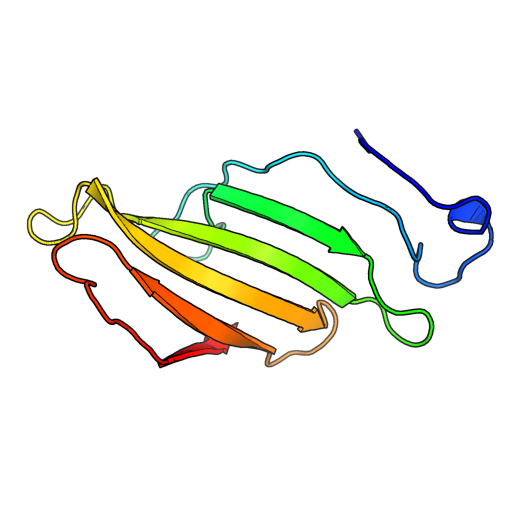EU A 1 100 ? -8.104 3.958 -5.476 1.00 90.62 100 LEU A N 1
ATOM 745 C CA . LEU A 1 100 ? -7.894 4.555 -6.793 1.00 90.62 100 LEU A CA 1
ATOM 746 C C . LEU A 1 100 ? -6.856 5.677 -6.682 1.00 90.62 100 LEU A C 1
ATOM 748 O O . LEU A 1 100 ? -7.019 6.576 -5.855 1.00 90.62 100 LEU A O 1
ATOM 752 N N . LEU A 1 101 ? -5.802 5.605 -7.499 1.00 84.56 101 LEU A N 1
ATOM 753 C CA . LEU A 1 101 ? -4.694 6.567 -7.565 1.00 84.56 101 LEU A CA 1
ATOM 754 C C . LEU A 1 101 ? -4.370 7.017 -8.992 1.00 84.56 101 LEU A C 1
ATOM 756 O O . LEU A 1 101 ? -4.908 6.425 -9.954 1.00 84.56 101 LEU A O 1
#

Secondary structure (DSSP, 8-state):
--SB--TTGGG-TT-TT-BPPPEE----SSS----EEEEEE--SSS--EEEEEEEE--SSTTTTT-EEEEEEEE-TTSSS-EEEEEEESGGGTT--EEEE-

Inter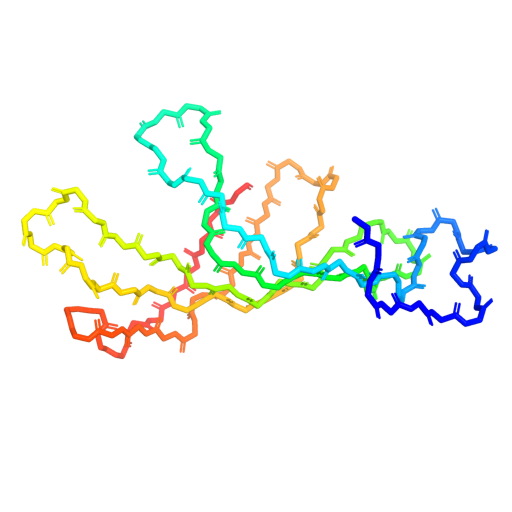Pro domains:
  IPR004265 Dirigent protein [PF03018] (2-100)
  IPR004265 Dirigent protein [PTHR21495] (3-100)
  IPR044859 Allene oxide cyclase/Dirigent protein [G3DSA:2.40.480.10] (1-101)

Organism: Camellia sinensis (NCBI:txid4442)

Sequence (101 aa):
MAVAQANSTATSPTFFGLTYPMKDDPLTGGPSQSSKGKFGLTFKEQVSQFMAMNLVFTEEKYYNGNALAVLGINPTLQPKRELTIVGGTSVFKMARGVALL

Foldseek 3Di:
DWPWADPCQVVQPQSARTWHDWDAWDDDPDDDDDFTWTWGFHDRPAHKIFIWGWGADCDDPVRHRKIWTWTDIARPPDPWGKIWGPAIDDVGGPPTDIDID